Protein AF-A0A6N2XFX4-F1 (afdb_monomer)

Sequence (155 aa):
MRYKVTWTMYFTDSNIPDTIAVAIVEAASVSKARYAAYKQMIPDRGYRFEWFINETEVEKIEMESEHMIHKLKILPQYFEDKLQGMKKWEVRKNDRPFKDGDTLQLEEWSEETGYTGRLLQEYIKKIYTEVPGIKEGYIIMNTEYISASYREKRE

Secondary structure (DSSP, 8-state):
-EEEEEEEEEESSTTS--EEEEEEEE-SSHHHHHHHHHHHH--S------EEEEEEEEEEE-------EEEEEE-HHHHHHHHTT---EEEEES-S---TTPEEEEEEEETTTEEEEEEEEEEEEEEE-S-TTSPTTEEEEEEEE-TT-------

Nearest PDB structures (foldseek):
  3iuw-assembly1_A  TM=9.550E-01  e=9.760E-07  Enterococcus faecalis V583
  5y6c-assembly2_B  TM=7.507E-01  e=7.772E-02  Zymomonas mobilis subsp. mobilis ATCC 10988
  3jbp-assembly1_AU  TM=6.493E-01  e=7.588E+00  Plasmodium falciparum 3D7
  6yq5-assembly1_A  TM=4.028E-01  e=1.270E+00  Bacillus phage SPP1
  6tmr-assembly1_A  TM=3.434E-01  e=4.853E+00  Lyssavirus mokola

InterPro domains:
  IPR015947 PUA-like superfamily [SSF88697] (68-138)
  IPR039440 Domain of unknown function DUF3850 [PF12961] (69-142)

Solvent-accessible surface area (backbone atoms only — not comparable to full-atom values): 9244 Å² total; per-residue (Å²): 88,42,30,41,37,36,33,43,39,43,54,76,52,88,91,47,78,68,45,80,47,78,41,80,33,77,24,95,44,72,72,50,24,55,53,56,40,52,51,68,76,56,59,100,66,93,66,97,67,74,68,52,78,45,79,75,47,77,43,76,45,75,69,75,70,84,60,47,76,45,80,40,79,32,45,61,71,61,45,50,35,38,75,72,62,73,47,51,58,49,77,43,70,67,83,60,93,80,50,68,59,18,32,39,38,40,33,32,32,47,92,90,74,38,69,77,74,49,46,44,40,26,33,27,72,38,75,45,67,88,50,88,94,57,64,89,66,38,31,42,32,36,36,47,77,47,96,81,53,78,57,78,85,81,129

pLDDT: mean 81.66, std 16.02, range [40.0, 97.81]

Foldseek 3Di:
DKKKWKKWKDFPPPVDDIDIDIDIDDDPDQVRNVVVRVPVVDDPDDDPGDMDIDGDDIGDDPPPPPQAEAEDEDEPVVVVCVVVVVDQKDKDQLPDPDDQFHKYWYFYADPVPGTPRWTFIWGFNDKDAPDPPDDHRMIMTGIDGDPPGGDDDDD

Structure (mmCIF, N/CA/C/O backbone):
data_AF-A0A6N2XFX4-F1
#
_entry.id   AF-A0A6N2XFX4-F1
#
loop_
_atom_site.group_PDB
_atom_site.id
_atom_site.type_symbol
_atom_site.label_atom_id
_atom_site.label_alt_id
_atom_site.label_comp_id
_atom_site.label_asym_id
_atom_site.label_entity_id
_atom_site.label_seq_id
_atom_site.pdbx_PDB_ins_code
_atom_site.Cartn_x
_atom_site.Cartn_y
_atom_site.Cartn_z
_atom_site.occupancy
_atom_site.B_iso_or_equiv
_atom_site.auth_seq_id
_atom_site.auth_comp_id
_atom_site.auth_asym_id
_atom_site.auth_atom_id
_atom_site.pdbx_PDB_model_num
ATOM 1 N N . MET A 1 1 ? -0.612 -6.374 -22.676 1.00 77.19 1 MET A N 1
ATOM 2 C CA . MET A 1 1 ? 0.622 -7.059 -22.227 1.00 77.19 1 MET A CA 1
ATOM 3 C C . MET A 1 1 ? 1.798 -6.347 -22.869 1.00 77.19 1 MET A C 1
ATOM 5 O O . MET A 1 1 ? 1.634 -5.887 -23.998 1.00 77.19 1 MET A O 1
ATOM 9 N N . ARG A 1 2 ? 2.936 -6.216 -22.178 1.00 81.69 2 ARG A N 1
ATOM 10 C CA . ARG A 1 2 ? 4.154 -5.669 -22.788 1.00 81.69 2 ARG A CA 1
ATOM 11 C C . ARG A 1 2 ? 4.994 -6.788 -23.381 1.00 81.69 2 ARG A C 1
ATOM 13 O O . ARG A 1 2 ? 5.062 -7.884 -22.832 1.00 81.69 2 ARG A O 1
ATOM 20 N N . TYR A 1 3 ? 5.610 -6.499 -24.512 1.00 85.69 3 TYR A N 1
ATOM 21 C CA . TYR A 1 3 ? 6.488 -7.417 -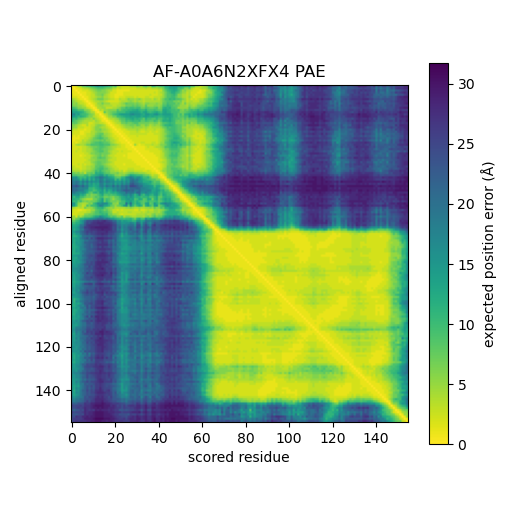25.215 1.00 85.69 3 TYR A CA 1
ATOM 22 C C . TYR A 1 3 ? 7.769 -6.685 -25.578 1.00 85.69 3 TYR A C 1
ATOM 24 O O . TYR A 1 3 ? 7.713 -5.556 -26.069 1.00 85.69 3 TYR A O 1
ATOM 32 N N . LYS A 1 4 ? 8.900 -7.339 -25.339 1.00 85.69 4 LYS A N 1
ATOM 33 C CA . LYS A 1 4 ? 10.194 -6.958 -25.885 1.00 85.69 4 LYS A CA 1
ATOM 34 C C . LYS A 1 4 ? 10.362 -7.731 -27.175 1.00 85.69 4 LYS A C 1
ATOM 36 O O . LYS A 1 4 ? 10.212 -8.950 -27.189 1.00 85.69 4 LYS A O 1
ATOM 41 N N . VAL A 1 5 ? 10.644 -7.026 -28.251 1.00 85.62 5 VAL A N 1
ATOM 42 C CA . VAL A 1 5 ? 10.912 -7.640 -29.542 1.00 85.62 5 VAL A CA 1
ATOM 43 C C . VAL A 1 5 ? 12.305 -7.220 -29.978 1.00 85.62 5 VAL A C 1
ATOM 45 O O . VAL A 1 5 ? 12.634 -6.032 -29.928 1.00 85.62 5 VAL A O 1
ATOM 48 N N . THR A 1 6 ? 13.116 -8.199 -30.359 1.00 83.44 6 THR A N 1
ATOM 49 C CA . THR A 1 6 ? 14.514 -8.023 -30.750 1.00 83.44 6 THR A CA 1
ATOM 50 C C . THR A 1 6 ? 14.688 -8.445 -32.206 1.00 83.44 6 THR A C 1
ATOM 52 O O . THR A 1 6 ? 14.316 -9.556 -32.594 1.00 83.44 6 THR A O 1
ATOM 55 N N . TRP A 1 7 ? 15.296 -7.570 -33.001 1.00 78.94 7 TRP A N 1
ATOM 56 C CA . TRP A 1 7 ? 15.666 -7.825 -34.389 1.00 78.94 7 TRP A CA 1
ATOM 57 C C . TRP A 1 7 ? 17.171 -7.776 -34.557 1.00 78.94 7 TRP A C 1
ATOM 59 O O . TRP A 1 7 ? 17.833 -6.896 -34.005 1.00 78.94 7 TRP A O 1
ATOM 69 N N . THR A 1 8 ? 17.681 -8.651 -35.412 1.00 76.69 8 THR A N 1
ATOM 70 C CA . THR A 1 8 ? 19.015 -8.514 -35.989 1.00 76.69 8 THR A CA 1
ATOM 71 C C . THR A 1 8 ? 18.866 -7.992 -37.416 1.00 76.69 8 THR A C 1
ATOM 73 O O . THR A 1 8 ? 18.159 -8.579 -38.241 1.00 76.69 8 THR A O 1
ATOM 76 N N . MET A 1 9 ? 19.494 -6.853 -37.693 1.00 72.81 9 MET A N 1
ATOM 77 C CA . MET A 1 9 ? 19.510 -6.211 -39.002 1.00 72.81 9 MET A CA 1
ATOM 78 C C . MET A 1 9 ? 20.828 -6.530 -39.696 1.00 72.81 9 MET A C 1
ATOM 80 O O . MET A 1 9 ? 21.886 -6.122 -39.213 1.00 72.81 9 MET A O 1
ATOM 84 N N . TYR A 1 10 ? 20.732 -7.226 -40.828 1.00 69.75 10 TYR A N 1
ATOM 85 C CA . TYR A 1 10 ? 21.868 -7.528 -41.692 1.00 69.75 10 TYR A CA 1
ATOM 86 C C . TYR A 1 10 ? 21.921 -6.536 -42.846 1.00 69.75 10 TYR A C 1
ATOM 88 O O . TYR A 1 10 ? 20.909 -6.285 -43.517 1.00 69.75 10 TYR A O 1
ATOM 96 N N . PHE A 1 11 ? 23.108 -5.994 -43.085 1.00 64.75 11 PHE A N 1
ATOM 97 C CA . PHE A 1 11 ? 23.370 -5.061 -44.170 1.00 64.75 11 PHE A CA 1
ATOM 98 C C . PHE A 1 11 ? 23.987 -5.811 -45.353 1.00 64.75 11 PHE A C 1
ATOM 100 O O . PHE A 1 11 ? 24.878 -6.637 -45.182 1.00 64.75 11 PHE A O 1
ATOM 107 N N . THR A 1 12 ? 23.526 -5.521 -46.569 1.00 65.19 12 THR A N 1
ATOM 108 C CA . THR A 1 12 ? 24.118 -6.080 -47.799 1.00 65.19 12 THR A CA 1
ATOM 109 C C . THR A 1 12 ? 25.457 -5.429 -48.164 1.00 65.19 12 THR A C 1
ATOM 111 O O . THR A 1 12 ? 26.240 -6.022 -48.901 1.00 65.19 12 THR A O 1
ATOM 114 N N . ASP A 1 13 ? 25.746 -4.239 -47.627 1.00 69.88 13 ASP A N 1
ATOM 115 C CA . ASP A 1 13 ? 27.057 -3.593 -47.709 1.00 69.88 13 ASP A CA 1
ATOM 116 C C . ASP A 1 13 ? 27.949 -4.075 -46.561 1.00 69.88 13 ASP A C 1
ATOM 118 O O . ASP A 1 13 ? 27.713 -3.753 -45.396 1.00 69.88 13 ASP A O 1
ATOM 122 N N . SER A 1 14 ? 29.003 -4.815 -46.906 1.00 62.12 14 SER A N 1
ATOM 123 C CA . SER A 1 14 ? 29.970 -5.401 -45.973 1.00 62.12 14 SER A CA 1
ATOM 124 C C . SER A 1 14 ? 30.703 -4.374 -45.101 1.00 62.12 14 SER A C 1
ATOM 126 O O . SER A 1 14 ? 31.361 -4.760 -44.136 1.00 62.12 14 SER A O 1
ATOM 128 N N . ASN A 1 15 ? 30.642 -3.083 -45.444 1.00 70.75 15 ASN A N 1
ATOM 129 C CA . ASN A 1 15 ? 31.244 -2.008 -44.653 1.00 70.75 15 ASN A CA 1
ATOM 130 C C . ASN A 1 15 ? 30.353 -1.532 -43.502 1.00 70.75 15 ASN A C 1
ATOM 132 O O . ASN A 1 15 ? 30.810 -0.727 -42.687 1.00 70.75 15 ASN A O 1
ATOM 136 N N . ILE A 1 16 ? 29.099 -1.988 -43.429 1.00 64.12 16 ILE A N 1
ATOM 137 C CA . ILE A 1 16 ? 28.181 -1.599 -42.365 1.00 64.12 16 ILE A CA 1
ATOM 138 C C . ILE A 1 16 ? 27.981 -2.787 -41.417 1.00 64.12 16 ILE A C 1
ATOM 140 O O . ILE A 1 16 ? 27.557 -3.853 -41.858 1.00 64.12 16 ILE A O 1
ATOM 144 N N . PRO A 1 17 ? 28.308 -2.641 -40.120 1.00 69.25 17 PRO A N 1
ATOM 145 C CA . PRO A 1 17 ? 28.198 -3.744 -39.181 1.00 69.25 17 PRO A CA 1
ATOM 146 C C . PRO A 1 17 ? 26.734 -4.093 -38.903 1.00 69.25 17 PRO A C 1
ATOM 148 O O . PRO A 1 17 ? 25.887 -3.208 -38.744 1.00 69.25 17 PRO A O 1
ATOM 151 N N . ASP A 1 18 ? 26.467 -5.390 -38.756 1.00 73.94 18 ASP A N 1
ATOM 152 C CA . ASP A 1 18 ? 25.185 -5.895 -38.272 1.00 73.94 18 ASP A CA 1
ATOM 153 C C . ASP A 1 18 ? 24.780 -5.181 -36.980 1.00 73.94 18 ASP A C 1
ATOM 155 O O . ASP A 1 18 ? 25.596 -4.928 -36.089 1.00 73.94 18 ASP A O 1
ATOM 159 N N . THR A 1 19 ? 23.499 -4.841 -36.873 1.00 74.25 19 THR A N 1
ATOM 160 C CA . THR A 1 19 ? 22.980 -4.068 -35.742 1.00 74.25 19 THR A CA 1
ATOM 161 C C . THR A 1 19 ? 21.794 -4.782 -35.115 1.00 74.25 19 THR A C 1
ATOM 163 O O . THR A 1 19 ? 20.956 -5.355 -35.808 1.00 74.25 19 THR A O 1
ATOM 166 N N . ILE A 1 20 ? 21.709 -4.741 -33.785 1.00 76.56 20 ILE A N 1
ATOM 167 C CA . ILE A 1 20 ? 20.560 -5.254 -33.038 1.00 76.56 20 ILE A CA 1
ATOM 168 C C . ILE A 1 20 ? 19.648 -4.085 -32.685 1.00 76.56 20 ILE A C 1
ATOM 170 O O . ILE A 1 20 ? 20.094 -3.088 -32.116 1.00 76.56 20 ILE A O 1
ATOM 174 N N . ALA A 1 21 ? 18.364 -4.228 -32.990 1.00 77.25 21 ALA A N 1
ATOM 175 C CA . ALA A 1 21 ? 17.339 -3.260 -32.641 1.00 77.25 21 ALA A CA 1
ATOM 176 C C . ALA A 1 21 ? 16.344 -3.897 -31.663 1.00 77.25 21 ALA A C 1
ATOM 178 O O . ALA A 1 21 ? 15.941 -5.047 -31.833 1.00 77.25 21 ALA A O 1
ATOM 179 N N . VAL A 1 22 ? 15.941 -3.151 -30.633 1.00 80.69 22 VAL A N 1
ATOM 180 C CA . VAL A 1 22 ? 14.985 -3.616 -29.617 1.00 80.69 22 VAL A CA 1
ATOM 181 C C . VAL A 1 22 ? 13.819 -2.638 -29.535 1.00 80.69 22 VAL A C 1
ATOM 183 O O . VAL A 1 22 ? 14.031 -1.430 -29.446 1.00 80.69 22 VAL A O 1
ATOM 186 N N . ALA A 1 23 ? 12.592 -3.157 -29.524 1.00 81.69 23 ALA A N 1
ATOM 187 C CA . ALA A 1 23 ? 11.381 -2.385 -29.255 1.00 81.69 23 ALA A CA 1
ATOM 188 C C . ALA A 1 23 ? 10.615 -2.975 -28.072 1.00 81.69 23 ALA A C 1
ATOM 190 O O . ALA A 1 23 ? 10.496 -4.194 -27.939 1.00 81.69 23 ALA A O 1
ATOM 191 N N . ILE A 1 24 ? 10.040 -2.102 -27.247 1.00 83.75 24 ILE A N 1
ATOM 192 C CA . ILE A 1 24 ? 9.104 -2.487 -26.190 1.00 83.75 24 ILE A CA 1
ATOM 193 C C . ILE A 1 24 ? 7.730 -1.956 -26.575 1.00 83.75 24 ILE A C 1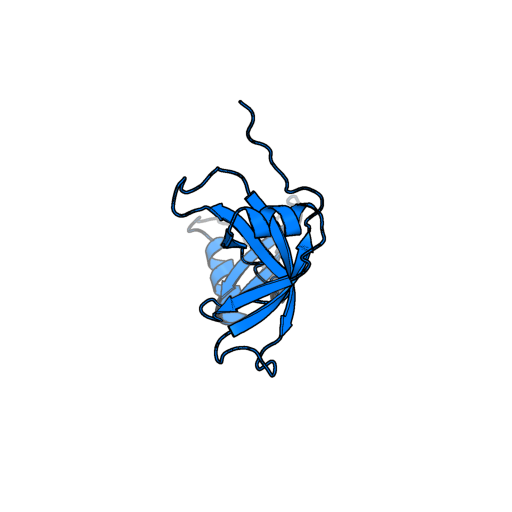
ATOM 195 O O . ILE A 1 24 ? 7.550 -0.750 -26.736 1.00 83.75 24 ILE A O 1
ATOM 199 N N . VAL A 1 25 ? 6.758 -2.853 -26.724 1.00 83.69 25 VAL A N 1
ATOM 200 C CA . VAL A 1 25 ? 5.412 -2.500 -27.188 1.00 83.69 25 VAL A CA 1
ATOM 201 C C . VAL A 1 25 ? 4.320 -3.111 -26.333 1.00 83.69 25 VAL A C 1
ATOM 203 O O . VAL A 1 25 ? 4.458 -4.205 -25.785 1.00 83.69 25 VAL A O 1
ATOM 206 N N . GLU A 1 26 ? 3.195 -2.410 -26.263 1.00 85.12 26 GLU A N 1
ATOM 207 C CA . GLU A 1 26 ? 1.970 -2.916 -25.659 1.00 85.12 26 GLU A CA 1
ATOM 208 C C . GLU A 1 26 ? 1.068 -3.542 -26.720 1.00 85.12 26 GLU A C 1
ATOM 210 O O . GLU A 1 26 ? 0.714 -2.917 -27.718 1.00 85.12 26 GLU A O 1
ATOM 215 N N . ALA A 1 27 ? 0.677 -4.797 -26.502 1.00 84.12 27 ALA A N 1
ATOM 216 C CA . ALA A 1 27 ? -0.217 -5.516 -27.397 1.00 84.12 27 ALA A CA 1
ATOM 217 C C . ALA A 1 27 ? -1.072 -6.551 -26.654 1.00 84.12 27 ALA A C 1
ATOM 219 O O . ALA A 1 27 ? -0.785 -6.956 -25.523 1.00 84.12 27 ALA A O 1
ATOM 220 N N . ALA A 1 28 ? -2.149 -6.989 -27.309 1.00 82.56 28 ALA A N 1
ATOM 221 C CA . ALA A 1 28 ? -3.020 -8.051 -26.803 1.00 82.56 28 ALA A CA 1
ATOM 222 C C . ALA A 1 28 ? -2.486 -9.467 -27.101 1.00 82.56 28 ALA A C 1
ATOM 224 O O . ALA A 1 28 ? -2.945 -10.429 -26.498 1.00 82.56 28 ALA A O 1
ATOM 225 N N . SER A 1 29 ? -1.545 -9.603 -28.038 1.00 84.75 29 SER A N 1
ATOM 226 C CA . SER A 1 29 ? -0.927 -10.875 -28.416 1.00 84.75 29 SER A CA 1
ATOM 227 C C . SER A 1 29 ? 0.475 -10.655 -28.987 1.00 84.75 29 SER A C 1
ATOM 229 O O . SER A 1 29 ? 0.796 -9.551 -29.431 1.00 84.75 29 SER A O 1
ATOM 231 N N . VAL A 1 30 ? 1.273 -11.725 -29.046 1.00 82.19 30 VAL A N 1
ATOM 232 C CA . VAL A 1 30 ? 2.616 -11.740 -29.657 1.00 82.19 30 VAL A CA 1
ATOM 233 C C . VAL A 1 30 ? 2.577 -11.244 -31.108 1.00 82.19 30 VAL A C 1
ATOM 235 O O . VAL A 1 30 ? 3.354 -10.373 -31.486 1.00 82.19 30 VAL A O 1
ATOM 238 N N . SER A 1 31 ? 1.622 -11.716 -31.919 1.00 84.56 31 SER A N 1
ATOM 239 C CA . SER A 1 31 ? 1.487 -11.289 -33.321 1.00 84.56 31 SER A CA 1
ATOM 240 C C . SER A 1 31 ? 1.186 -9.792 -33.455 1.00 84.56 31 SER A C 1
ATOM 242 O O . SER A 1 31 ? 1.697 -9.131 -34.357 1.00 84.56 31 SER A O 1
ATOM 244 N N . LYS A 1 32 ? 0.380 -9.235 -32.541 1.00 86.69 32 LYS A N 1
ATOM 245 C CA . LYS A 1 32 ? 0.095 -7.794 -32.508 1.00 86.69 32 LYS A CA 1
ATOM 246 C C . LYS A 1 32 ? 1.300 -6.985 -32.027 1.00 86.69 32 LYS A C 1
ATOM 248 O O . LYS A 1 32 ? 1.512 -5.895 -32.543 1.00 86.69 32 LYS A O 1
ATOM 253 N N . ALA A 1 33 ? 2.092 -7.516 -31.094 1.00 85.50 33 ALA A N 1
ATOM 254 C CA . ALA A 1 33 ? 3.338 -6.895 -30.651 1.00 85.50 33 ALA A CA 1
ATOM 255 C C . ALA A 1 33 ? 4.346 -6.793 -31.798 1.00 85.50 33 ALA A C 1
ATOM 257 O O . ALA A 1 33 ? 4.827 -5.704 -32.093 1.00 85.50 33 ALA A O 1
ATOM 258 N N . ARG A 1 34 ? 4.574 -7.905 -32.505 1.00 82.44 34 ARG A N 1
ATOM 259 C CA . ARG A 1 34 ? 5.421 -7.969 -33.703 1.00 82.44 34 ARG A CA 1
ATOM 260 C C . ARG A 1 34 ? 5.051 -6.882 -34.713 1.00 82.44 34 ARG A C 1
ATOM 262 O O . ARG A 1 34 ? 5.893 -6.084 -35.109 1.00 82.44 34 ARG A O 1
ATOM 269 N N . TYR A 1 35 ? 3.767 -6.794 -35.055 1.00 81.94 35 TYR A N 1
ATOM 270 C CA . TYR A 1 35 ? 3.272 -5.798 -36.005 1.00 81.94 35 TYR A CA 1
ATOM 271 C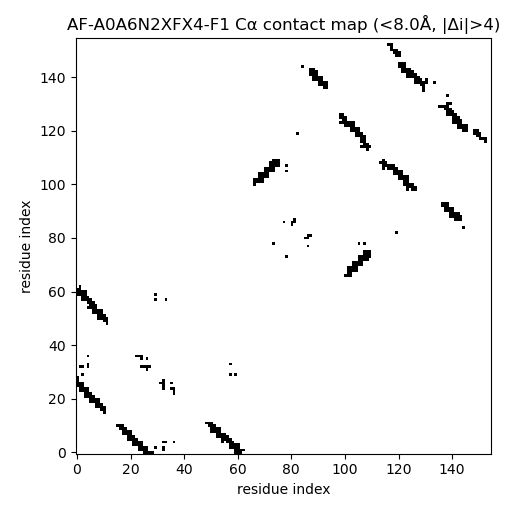 C . TYR A 1 35 ? 3.401 -4.351 -35.505 1.00 81.94 35 TYR A C 1
ATOM 273 O O . TYR A 1 35 ? 3.800 -3.467 -36.262 1.00 81.94 35 TYR A O 1
ATOM 281 N N . ALA A 1 36 ? 3.065 -4.091 -34.238 1.00 83.94 36 ALA A N 1
ATOM 282 C CA . ALA A 1 36 ? 3.151 -2.755 -33.652 1.00 83.94 36 ALA A CA 1
ATOM 283 C C . ALA A 1 36 ? 4.596 -2.247 -33.613 1.00 83.94 36 ALA A C 1
ATOM 285 O O . ALA A 1 36 ? 4.864 -1.098 -33.952 1.00 83.94 36 ALA A O 1
ATOM 286 N N . ALA A 1 37 ? 5.523 -3.118 -33.239 1.00 83.25 37 ALA A N 1
ATOM 287 C CA . ALA A 1 37 ? 6.922 -2.772 -33.121 1.00 83.25 37 ALA A CA 1
ATOM 288 C C . ALA A 1 37 ? 7.613 -2.612 -34.486 1.00 83.25 37 ALA A C 1
ATOM 290 O O . ALA A 1 37 ? 8.353 -1.649 -34.683 1.00 83.25 37 ALA A O 1
ATOM 291 N N . TYR A 1 38 ? 7.267 -3.456 -35.466 1.00 79.88 38 TYR A N 1
ATOM 292 C CA . TYR A 1 38 ? 7.656 -3.267 -36.867 1.00 79.88 38 TYR A CA 1
ATOM 293 C C . TYR A 1 38 ? 7.252 -1.876 -37.388 1.00 79.88 38 TYR A C 1
ATOM 295 O O . TYR A 1 38 ? 8.068 -1.165 -37.973 1.00 79.88 38 TYR A O 1
ATOM 303 N N . LYS A 1 39 ? 6.016 -1.435 -37.107 1.00 78.69 39 LYS A N 1
ATOM 304 C CA . LYS A 1 39 ? 5.532 -0.099 -37.498 1.00 78.69 39 LYS A CA 1
ATOM 305 C C . LYS A 1 39 ? 6.265 1.062 -36.829 1.00 78.69 39 LYS A C 1
ATOM 307 O O . LYS A 1 39 ? 6.368 2.122 -37.433 1.00 78.69 39 LYS A O 1
ATOM 312 N N . GLN A 1 40 ? 6.730 0.900 -35.592 1.00 76.31 40 GLN A N 1
ATOM 313 C CA . GLN A 1 40 ? 7.481 1.953 -34.899 1.00 76.31 40 GLN A CA 1
ATOM 314 C C . GLN A 1 40 ? 8.877 2.150 -35.500 1.00 76.31 40 GLN A C 1
ATOM 316 O O . GLN A 1 40 ? 9.362 3.277 -35.562 1.00 76.31 40 GLN A O 1
ATOM 321 N N . MET A 1 41 ? 9.515 1.063 -35.940 1.00 67.38 41 MET A N 1
ATOM 322 C CA . MET A 1 41 ? 10.873 1.098 -36.489 1.00 67.38 41 MET A CA 1
ATOM 323 C C . MET A 1 41 ? 10.944 1.484 -37.961 1.00 67.38 41 MET A C 1
ATOM 325 O O . MET A 1 41 ? 11.971 2.009 -38.385 1.00 67.38 41 MET A O 1
ATOM 329 N N . ILE A 1 42 ? 9.876 1.260 -38.729 1.00 66.56 42 ILE A N 1
ATOM 330 C CA . ILE A 1 42 ? 9.774 1.711 -40.119 1.00 66.56 42 ILE A CA 1
ATOM 331 C C . ILE A 1 42 ? 8.799 2.896 -40.183 1.00 66.56 42 ILE A C 1
ATOM 333 O O . ILE A 1 42 ? 7.661 2.733 -40.624 1.00 66.56 42 ILE A O 1
ATOM 337 N N . PRO A 1 43 ? 9.200 4.102 -39.731 1.00 52.94 43 PRO A N 1
ATOM 338 C CA . PRO A 1 43 ? 8.505 5.308 -40.153 1.00 52.94 43 PRO A CA 1
ATOM 339 C C . PRO A 1 43 ? 8.709 5.448 -41.664 1.00 52.94 43 PRO A C 1
ATOM 341 O O . PRO A 1 43 ? 9.739 4.998 -42.159 1.00 52.94 43 PRO A O 1
ATOM 344 N N . ASP A 1 44 ? 7.763 6.062 -42.378 1.00 53.94 44 ASP A N 1
ATOM 345 C CA . ASP A 1 44 ? 7.746 6.320 -43.832 1.00 53.94 44 ASP A CA 1
ATOM 346 C C . ASP A 1 44 ? 9.015 7.018 -44.385 1.00 53.94 44 ASP A C 1
ATOM 348 O O . ASP A 1 44 ? 8.992 8.142 -44.887 1.00 53.94 44 ASP A O 1
ATOM 352 N N . ARG A 1 45 ? 10.174 6.374 -44.290 1.00 47.50 45 ARG A N 1
ATOM 353 C CA . ARG A 1 45 ? 11.469 6.843 -44.756 1.00 47.50 45 ARG A CA 1
ATOM 354 C C . ARG A 1 45 ? 11.867 5.937 -45.904 1.00 47.50 45 ARG A C 1
ATOM 356 O O . ARG A 1 45 ? 12.341 4.823 -45.705 1.00 47.50 45 ARG A O 1
ATOM 363 N N . GLY A 1 46 ? 11.640 6.441 -47.114 1.00 50.72 46 GLY A N 1
ATOM 364 C CA . GLY A 1 46 ? 12.042 5.811 -48.365 1.00 50.72 46 GLY A CA 1
ATOM 365 C C . GLY A 1 46 ? 13.557 5.640 -48.462 1.00 50.72 46 GLY A C 1
ATOM 366 O O . GLY A 1 46 ? 14.242 6.469 -49.056 1.00 50.72 46 GLY A O 1
ATOM 367 N N . TYR A 1 47 ? 14.077 4.551 -47.903 1.00 49.25 47 TYR A N 1
ATOM 368 C CA . TYR A 1 47 ? 15.475 4.166 -48.030 1.00 49.25 47 TYR A CA 1
ATOM 369 C C . TYR A 1 47 ? 15.628 3.022 -49.033 1.00 49.25 47 TYR A C 1
ATOM 371 O O . TYR A 1 47 ? 15.149 1.911 -48.828 1.00 49.25 47 TYR A O 1
ATOM 379 N N . ARG A 1 48 ? 16.324 3.329 -50.134 1.00 50.81 48 ARG A N 1
ATOM 380 C CA . ARG A 1 48 ? 16.854 2.386 -51.128 1.00 50.81 48 ARG A CA 1
ATOM 381 C C . ARG A 1 48 ? 18.039 1.612 -50.544 1.00 50.81 48 ARG A C 1
ATOM 383 O O . ARG A 1 48 ? 19.183 1.931 -50.844 1.00 50.81 48 ARG A O 1
ATOM 390 N N . PHE A 1 49 ? 17.775 0.615 -49.721 1.00 48.75 49 PHE A N 1
ATOM 391 C CA . PHE A 1 49 ? 18.788 -0.346 -49.299 1.00 48.75 49 PHE A CA 1
ATOM 392 C C . PHE A 1 49 ? 18.098 -1.707 -49.150 1.00 48.75 49 PHE A C 1
ATOM 394 O O . PHE A 1 49 ? 16.977 -1.783 -48.645 1.00 48.75 49 PHE A O 1
ATOM 401 N N . GLU A 1 50 ? 18.725 -2.762 -49.663 1.00 55.09 50 GLU A N 1
ATOM 402 C CA . GLU A 1 50 ? 18.247 -4.139 -49.535 1.00 55.09 50 GLU A CA 1
ATOM 403 C C . GLU A 1 50 ? 18.689 -4.659 -48.167 1.00 55.09 50 GLU A C 1
ATOM 405 O O . GLU A 1 50 ? 19.869 -4.930 -47.949 1.00 55.09 50 GLU A O 1
ATOM 410 N N . TRP A 1 51 ? 17.753 -4.732 -47.225 1.00 57.50 51 TRP A N 1
ATOM 411 C CA . TRP A 1 51 ? 17.995 -5.218 -45.870 1.00 57.50 51 TRP A CA 1
ATOM 412 C C . TRP A 1 51 ? 17.326 -6.559 -45.656 1.00 57.50 51 TRP A C 1
ATOM 414 O O . TRP A 1 51 ? 16.184 -6.762 -46.076 1.00 57.50 51 TRP A O 1
ATOM 424 N N . PHE A 1 52 ? 17.987 -7.419 -44.891 1.00 55.88 52 PHE A N 1
ATOM 425 C CA . PHE A 1 52 ? 17.362 -8.611 -44.339 1.00 55.88 52 PHE A CA 1
ATOM 426 C C . PHE A 1 52 ? 17.138 -8.380 -42.846 1.00 55.88 52 PHE A C 1
ATOM 428 O O . PHE A 1 52 ? 18.080 -8.265 -42.063 1.00 55.88 52 PHE A O 1
ATOM 435 N N . ILE A 1 53 ? 15.868 -8.261 -42.462 1.00 61.31 53 ILE A N 1
ATOM 436 C CA . ILE A 1 53 ? 15.452 -8.166 -41.064 1.00 61.31 53 ILE A CA 1
ATOM 437 C C . ILE A 1 53 ? 15.111 -9.579 -40.605 1.00 61.31 53 ILE A C 1
ATOM 439 O O . ILE A 1 53 ? 14.108 -10.140 -41.049 1.00 61.31 53 ILE A O 1
ATOM 443 N N . ASN A 1 54 ? 15.911 -10.135 -39.697 1.00 64.12 54 ASN A N 1
ATOM 444 C CA . ASN A 1 54 ? 15.541 -11.359 -39.001 1.00 64.12 54 ASN A CA 1
ATOM 445 C C . ASN A 1 54 ? 15.036 -10.999 -37.608 1.00 64.12 54 ASN A C 1
ATOM 447 O O . ASN A 1 54 ? 15.743 -10.422 -36.783 1.00 64.12 54 ASN A O 1
ATOM 451 N N . GLU A 1 55 ? 13.769 -11.321 -37.372 1.00 60.94 55 GLU A N 1
ATOM 452 C CA . GLU A 1 55 ? 13.207 -11.333 -36.029 1.00 60.94 55 GLU A CA 1
ATOM 453 C C . GLU A 1 55 ? 13.758 -12.515 -35.268 1.00 60.94 55 GLU A C 1
ATOM 455 O O . GLU A 1 55 ? 13.502 -13.661 -35.644 1.00 60.94 55 GLU A O 1
ATOM 460 N N . THR A 1 56 ? 14.490 -12.225 -34.203 1.00 63.00 56 THR A N 1
ATOM 461 C CA . THR A 1 56 ? 15.201 -13.262 -33.469 1.00 63.00 56 THR A CA 1
ATOM 462 C C . THR A 1 56 ? 14.386 -13.684 -32.254 1.00 63.00 56 THR A C 1
ATOM 464 O O . THR A 1 56 ? 14.230 -14.879 -32.017 1.00 63.00 56 THR A O 1
ATOM 467 N N . GLU A 1 57 ? 13.798 -12.734 -31.512 1.00 79.56 57 GLU A N 1
ATOM 468 C CA . GLU A 1 57 ? 13.148 -13.034 -30.228 1.00 79.56 57 GLU A CA 1
ATOM 469 C C . GLU A 1 57 ? 11.967 -12.097 -29.925 1.00 79.56 57 GLU A C 1
ATOM 471 O O . GLU A 1 57 ? 12.065 -10.875 -30.057 1.00 79.56 57 GLU A O 1
ATOM 476 N N . VAL A 1 58 ? 10.844 -12.675 -29.480 1.00 81.44 58 VAL A N 1
ATOM 477 C CA . VAL A 1 58 ? 9.723 -11.938 -28.877 1.00 81.44 58 VAL A CA 1
ATOM 478 C C . VAL A 1 58 ? 9.501 -12.472 -27.470 1.00 81.44 58 VAL A C 1
ATOM 480 O O . VAL A 1 58 ? 8.979 -13.571 -27.283 1.00 81.44 58 VAL A O 1
ATOM 483 N N . GLU A 1 59 ? 9.849 -11.668 -26.478 1.00 83.94 59 GLU A N 1
ATOM 484 C CA . GLU A 1 59 ? 9.690 -12.002 -25.069 1.00 83.94 59 GLU A CA 1
ATOM 485 C C . GLU A 1 59 ? 8.473 -11.257 -24.522 1.00 83.94 59 GLU A C 1
ATOM 487 O O . GLU A 1 59 ? 8.368 -10.030 -24.615 1.00 83.94 59 GLU A O 1
ATOM 492 N N . LYS A 1 60 ? 7.522 -11.987 -23.932 1.00 80.38 60 LYS A N 1
ATOM 493 C CA . LYS A 1 60 ? 6.491 -11.356 -23.106 1.00 80.38 60 LYS A CA 1
ATOM 494 C C . LYS A 1 60 ? 7.198 -10.806 -21.872 1.00 80.38 60 LYS A C 1
ATOM 496 O O . LYS A 1 60 ? 7.689 -11.576 -21.055 1.00 80.38 60 LYS A O 1
ATOM 501 N N . ILE A 1 61 ? 7.223 -9.485 -21.739 1.00 77.50 61 ILE A N 1
ATOM 502 C CA . ILE A 1 61 ? 7.686 -8.863 -20.508 1.00 77.50 61 ILE A CA 1
ATOM 503 C C . ILE A 1 61 ? 6.519 -8.952 -19.538 1.00 77.50 61 ILE A C 1
ATOM 505 O O . ILE A 1 61 ? 5.521 -8.230 -19.657 1.00 77.50 61 ILE A O 1
ATOM 509 N N . GLU A 1 62 ? 6.626 -9.868 -18.587 1.00 59.66 62 GLU A N 1
ATOM 510 C CA . GLU A 1 62 ? 5.876 -9.732 -17.351 1.00 59.66 62 GLU A CA 1
ATOM 511 C C . GLU A 1 62 ? 6.506 -8.544 -16.642 1.00 59.66 62 GLU A C 1
ATOM 513 O O . GLU A 1 62 ? 7.631 -8.618 -16.162 1.00 59.66 62 GLU A O 1
ATOM 518 N N . MET A 1 63 ? 5.836 -7.393 -16.690 1.00 51.56 63 MET A N 1
ATOM 519 C CA . MET A 1 63 ? 6.191 -6.344 -15.753 1.00 51.56 63 MET A CA 1
ATOM 520 C C . MET A 1 63 ? 6.071 -6.980 -14.373 1.00 51.56 63 MET A C 1
ATOM 522 O O . MET A 1 63 ? 4.989 -7.473 -14.035 1.00 51.56 63 MET A O 1
ATOM 526 N N . GLU A 1 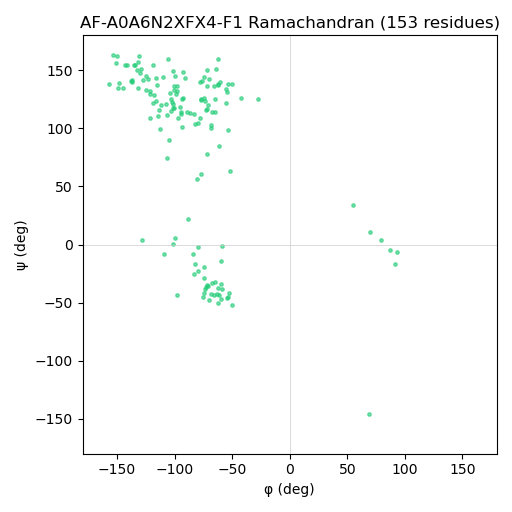64 ? 7.160 -6.976 -13.599 1.00 51.12 64 GLU A N 1
ATOM 527 C CA . GLU A 1 64 ? 7.028 -6.997 -12.147 1.00 51.12 64 GLU A CA 1
ATOM 528 C C . GLU A 1 64 ? 5.901 -6.024 -11.819 1.00 51.12 64 GLU A C 1
ATOM 530 O O . GLU A 1 64 ? 5.861 -4.921 -12.378 1.00 51.12 64 GLU A O 1
ATOM 535 N N . SER A 1 65 ? 4.917 -6.525 -11.070 1.00 47.56 65 SER A N 1
ATOM 536 C CA . SER A 1 65 ? 3.688 -5.830 -10.698 1.00 47.56 65 SER A CA 1
ATOM 537 C C . SER A 1 65 ? 3.911 -4.327 -10.653 1.00 47.56 65 SER A C 1
ATOM 539 O O . SER A 1 65 ? 4.823 -3.888 -9.958 1.00 47.56 65 SER A O 1
ATOM 541 N N . GLU A 1 66 ? 3.110 -3.538 -11.378 1.00 59.06 66 GLU A N 1
ATOM 542 C CA . GLU A 1 66 ? 3.057 -2.099 -11.116 1.00 59.06 66 GLU A CA 1
ATOM 543 C C . GLU A 1 66 ? 2.746 -1.937 -9.627 1.00 59.06 66 GLU A C 1
ATOM 545 O O . GLU A 1 66 ? 1.605 -2.120 -9.207 1.00 59.06 66 GLU A O 1
ATOM 550 N N . HIS A 1 67 ? 3.786 -1.707 -8.825 1.00 74.00 67 HIS A N 1
ATOM 551 C CA . HIS A 1 67 ? 3.680 -1.4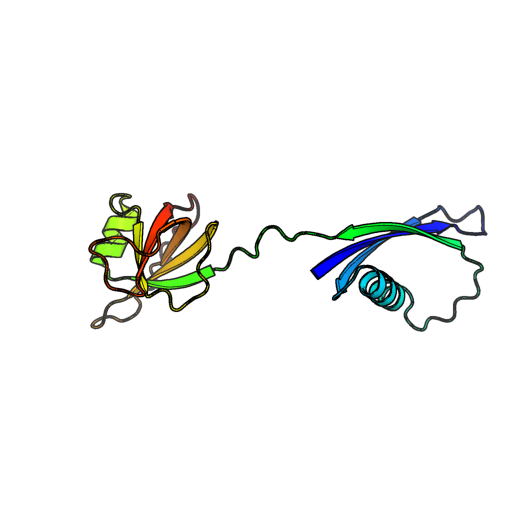74 -7.400 1.00 74.00 67 HIS A CA 1
ATOM 552 C C . HIS A 1 67 ? 2.986 -0.127 -7.266 1.00 74.00 67 HIS A C 1
ATOM 554 O O . HIS A 1 67 ? 3.582 0.930 -7.496 1.00 74.00 67 HIS A O 1
ATOM 560 N N . MET A 1 68 ? 1.686 -0.167 -6.991 1.00 87.06 68 MET A N 1
ATOM 561 C CA . MET A 1 68 ? 0.862 1.031 -6.973 1.00 87.06 68 MET A CA 1
ATOM 562 C C . MET A 1 68 ? 1.106 1.788 -5.672 1.00 87.06 68 MET A C 1
ATOM 564 O O . MET A 1 68 ? 1.212 1.195 -4.600 1.00 87.06 68 MET A O 1
ATOM 568 N N . ILE A 1 69 ? 1.170 3.118 -5.756 1.00 93.00 69 ILE A N 1
ATOM 569 C CA . ILE A 1 69 ? 1.238 3.981 -4.574 1.00 93.00 69 ILE A CA 1
ATOM 570 C C . ILE A 1 69 ? -0.177 4.435 -4.214 1.00 93.00 69 ILE A C 1
ATOM 572 O O . ILE A 1 69 ? -0.807 5.213 -4.935 1.00 93.00 69 ILE A O 1
ATOM 576 N N . HIS A 1 70 ? -0.664 4.000 -3.057 1.00 94.81 70 HIS A N 1
ATOM 577 C CA . HIS A 1 70 ? -1.953 4.389 -2.498 1.00 94.81 70 HIS A CA 1
ATOM 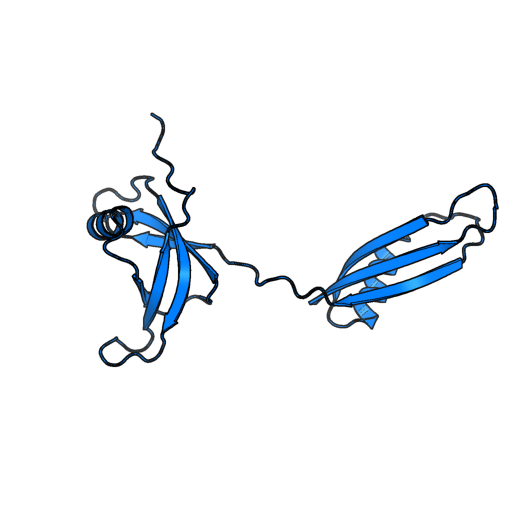578 C C . HIS A 1 70 ? -1.765 5.515 -1.482 1.00 94.81 70 HIS A C 1
ATOM 580 O O . HIS A 1 70 ? -1.276 5.289 -0.376 1.00 94.81 70 HIS A O 1
ATOM 586 N N . LYS A 1 71 ? -2.196 6.733 -1.826 1.00 96.12 71 LYS A N 1
ATOM 587 C CA . LYS A 1 71 ? -2.215 7.862 -0.882 1.00 96.12 71 LYS A CA 1
ATOM 588 C C . LYS A 1 71 ? -3.398 7.745 0.073 1.00 96.12 71 LYS A C 1
ATOM 590 O O . LYS A 1 71 ? -4.550 7.634 -0.369 1.00 96.12 71 LYS A O 1
ATOM 595 N N . LEU A 1 72 ? -3.125 7.752 1.372 1.00 96.94 72 LEU A N 1
ATOM 596 C CA . LEU A 1 72 ? -4.109 7.544 2.429 1.00 96.94 72 LEU A CA 1
ATOM 597 C C . LEU A 1 72 ? -3.884 8.535 3.568 1.00 96.94 72 LEU A C 1
ATOM 599 O O . LEU A 1 72 ? -2.756 8.782 3.969 1.00 96.94 72 LEU A O 1
ATOM 603 N N . LYS A 1 73 ? -4.975 9.044 4.141 1.00 97.62 73 LYS A N 1
ATOM 604 C CA . LYS A 1 73 ? -4.927 9.822 5.383 1.00 97.62 73 LYS A CA 1
ATOM 605 C C . LYS A 1 73 ? -4.679 8.912 6.580 1.00 97.62 73 LYS A C 1
ATOM 607 O O . LYS A 1 73 ? -5.252 7.815 6.631 1.00 97.62 73 LYS A O 1
ATOM 612 N N . ILE A 1 74 ? -3.926 9.393 7.559 1.00 97.38 74 ILE A N 1
ATOM 613 C CA . ILE A 1 74 ? -3.738 8.754 8.864 1.00 97.38 74 ILE A CA 1
ATOM 614 C C . ILE A 1 74 ? -3.795 9.809 9.975 1.00 97.38 74 ILE A C 1
ATOM 616 O O . ILE A 1 74 ? -3.312 10.924 9.801 1.00 97.38 74 ILE A O 1
ATOM 620 N N . LEU A 1 75 ? -4.417 9.463 11.103 1.00 97.38 75 LEU A N 1
ATOM 621 C CA . LEU A 1 75 ? -4.501 10.359 12.258 1.00 97.38 75 LEU A CA 1
ATOM 622 C C . LEU A 1 75 ? -3.132 10.495 12.946 1.00 97.38 75 LEU A C 1
ATOM 624 O O . LEU A 1 75 ? -2.390 9.509 12.963 1.00 97.38 75 LEU A O 1
ATOM 628 N N . PRO A 1 76 ? -2.827 11.643 13.584 1.00 96.06 76 PRO A N 1
ATOM 629 C CA . PRO A 1 76 ? -1.524 11.893 14.211 1.00 96.06 76 PRO A CA 1
ATOM 630 C C . PRO A 1 76 ? -1.071 10.801 15.189 1.00 96.06 76 PRO A C 1
ATOM 632 O O . PRO A 1 76 ? 0.069 10.356 15.128 1.00 96.06 76 PRO A O 1
ATOM 635 N N . GLN A 1 77 ? -1.980 10.286 16.027 1.00 96.19 77 GLN A N 1
ATOM 636 C CA . GLN A 1 77 ? -1.651 9.216 16.977 1.00 96.19 77 GLN A CA 1
ATOM 637 C C . GLN A 1 77 ? -1.136 7.951 16.272 1.00 96.19 77 GLN A C 1
ATOM 639 O O . GLN A 1 77 ? -0.105 7.404 16.644 1.00 96.19 77 GLN A O 1
ATOM 644 N N . TYR A 1 78 ? -1.825 7.501 15.219 1.00 96.69 78 TYR A N 1
ATOM 645 C CA . TYR A 1 78 ? -1.415 6.305 14.483 1.00 96.69 78 TYR A CA 1
ATOM 646 C C . TYR A 1 78 ? -0.199 6.557 13.594 1.00 96.69 78 TYR A C 1
ATOM 648 O O . TYR A 1 78 ? 0.561 5.625 13.341 1.00 96.69 78 TYR A O 1
ATOM 656 N N . PHE A 1 79 ? -0.018 7.791 13.113 1.00 95.19 79 PHE A N 1
ATOM 657 C CA . PHE A 1 79 ? 1.192 8.190 12.398 1.00 95.19 79 PHE A CA 1
ATOM 658 C C . PHE A 1 79 ? 2.420 8.043 13.302 1.00 95.19 79 PHE A C 1
ATOM 660 O O . PHE A 1 79 ? 3.431 7.488 12.879 1.00 95.19 79 PHE A O 1
ATOM 667 N N . GLU A 1 80 ? 2.316 8.468 14.559 1.00 94.88 80 GLU A N 1
ATOM 668 C CA . GLU A 1 80 ? 3.398 8.335 15.531 1.00 94.88 80 GLU A CA 1
ATOM 669 C C . GLU A 1 80 ? 3.657 6.864 15.905 1.00 94.88 80 GLU A C 1
ATOM 671 O O . GLU A 1 80 ? 4.803 6.416 15.887 1.00 94.88 80 GLU A O 1
ATOM 676 N N . ASP A 1 81 ? 2.606 6.060 16.116 1.00 95.38 81 ASP A N 1
ATOM 677 C CA . ASP A 1 81 ? 2.754 4.617 16.374 1.00 95.38 81 ASP A CA 1
ATOM 678 C C . ASP A 1 81 ? 3.463 3.882 15.217 1.00 95.38 81 ASP A C 1
ATOM 680 O O . ASP A 1 81 ? 4.194 2.905 15.427 1.00 95.38 81 ASP A O 1
ATOM 684 N N . LYS A 1 82 ? 3.223 4.332 13.979 1.00 93.75 82 LYS A N 1
ATOM 685 C CA . LYS A 1 82 ? 3.883 3.844 12.760 1.00 93.75 82 LYS A CA 1
ATOM 686 C C . LYS A 1 82 ? 5.347 4.264 12.718 1.00 93.75 82 LYS A C 1
ATOM 688 O O . LYS A 1 82 ? 6.210 3.418 12.494 1.00 93.75 82 LYS A O 1
ATOM 693 N N . LEU A 1 83 ? 5.624 5.539 12.990 1.00 90.88 83 LEU A N 1
ATOM 694 C CA . LEU A 1 83 ? 6.975 6.099 13.016 1.00 90.88 83 LEU A CA 1
ATOM 695 C C . LEU A 1 83 ? 7.868 5.391 14.046 1.00 90.88 83 LEU A C 1
ATOM 697 O O . LEU A 1 83 ? 9.030 5.103 13.770 1.00 90.88 83 LEU A O 1
ATOM 701 N N . GLN A 1 84 ? 7.304 5.035 15.200 1.00 90.94 84 GLN A N 1
ATOM 702 C CA . GLN A 1 84 ? 7.992 4.295 16.262 1.00 90.94 84 GLN A CA 1
ATOM 703 C C . GLN A 1 84 ? 8.088 2.781 15.991 1.00 90.94 84 GLN A C 1
ATOM 705 O O . GLN A 1 84 ? 8.653 2.036 16.792 1.00 90.94 84 GLN A O 1
ATOM 710 N N . GLY A 1 85 ? 7.523 2.291 14.882 1.00 89.19 85 GLY A N 1
ATOM 711 C CA . GLY A 1 85 ? 7.534 0.873 14.514 1.00 89.19 85 GLY A CA 1
ATOM 712 C C . GLY A 1 85 ? 6.659 -0.024 15.399 1.00 89.19 85 GLY A C 1
ATOM 713 O O . GLY A 1 85 ? 6.733 -1.253 15.285 1.00 89.19 85 GLY A O 1
ATOM 714 N N . MET A 1 86 ? 5.819 0.563 16.258 1.00 92.88 86 MET A N 1
ATOM 715 C CA . MET A 1 86 ? 4.880 -0.161 17.121 1.00 92.88 86 MET A CA 1
ATOM 716 C C . MET A 1 86 ? 3.714 -0.731 16.307 1.00 92.88 86 MET A C 1
ATOM 718 O O . MET A 1 86 ? 3.250 -1.846 16.557 1.00 92.88 86 MET A O 1
ATOM 722 N N . LYS A 1 87 ? 3.258 0.009 15.290 1.00 94.19 87 LYS A N 1
ATOM 723 C CA . LYS A 1 87 ? 2.101 -0.351 14.464 1.00 94.19 87 LYS A CA 1
ATOM 724 C C . LYS A 1 87 ? 2.512 -0.871 13.083 1.00 94.19 87 LYS A C 1
ATOM 726 O O . LYS A 1 87 ? 2.546 -0.136 12.106 1.00 94.19 87 LYS A O 1
ATOM 731 N N . LYS A 1 88 ? 2.717 -2.182 12.957 1.00 94.94 88 LYS A N 1
ATOM 732 C CA . LYS A 1 88 ? 3.134 -2.845 11.695 1.00 94.94 88 LYS A CA 1
ATOM 733 C C . LYS A 1 88 ? 1.981 -3.276 10.778 1.00 94.94 88 LYS A C 1
ATOM 735 O O . LYS A 1 88 ? 2.101 -4.210 9.995 1.00 94.94 88 LYS A O 1
ATOM 740 N N . TRP A 1 89 ? 0.811 -2.663 10.932 1.00 96.31 89 TRP A N 1
ATOM 741 C CA . TRP A 1 89 ? -0.380 -3.050 10.179 1.00 96.31 89 TRP A CA 1
ATOM 742 C C . TRP A 1 89 ? -1.337 -1.881 9.965 1.00 96.31 89 TRP A C 1
ATOM 744 O O . TRP A 1 89 ? -1.359 -0.932 10.751 1.00 96.31 89 TRP A O 1
ATOM 754 N N . GLU A 1 90 ? -2.158 -1.975 8.927 1.00 96.94 90 GLU A N 1
ATOM 755 C CA . GLU A 1 90 ? -3.254 -1.065 8.592 1.00 96.94 90 GLU A CA 1
ATOM 756 C C . GLU A 1 90 ? -4.567 -1.845 8.464 1.00 96.94 90 GLU A C 1
ATOM 758 O O . GLU A 1 90 ? -4.580 -2.977 7.991 1.00 96.94 90 GLU A O 1
ATOM 763 N N . VAL A 1 91 ? -5.682 -1.231 8.866 1.00 96.62 91 VAL A N 1
ATOM 764 C CA . VAL A 1 91 ? -7.030 -1.773 8.640 1.00 96.62 91 VAL A CA 1
ATOM 765 C C . VAL A 1 91 ? -7.790 -0.783 7.776 1.00 96.62 91 VAL A C 1
ATOM 767 O O . VAL A 1 91 ? -7.924 0.386 8.141 1.00 96.62 91 VAL A O 1
ATOM 770 N N . ARG A 1 92 ? -8.274 -1.229 6.617 1.00 96.62 92 ARG A N 1
ATOM 771 C CA . ARG A 1 92 ? -8.954 -0.364 5.641 1.00 96.62 92 ARG A CA 1
ATOM 772 C C . ARG A 1 92 ? -10.120 -1.080 4.994 1.00 96.62 92 ARG A C 1
ATOM 774 O O . ARG A 1 92 ? -10.125 -2.301 4.895 1.00 96.62 92 ARG A O 1
ATOM 781 N N . LYS A 1 93 ? -11.091 -0.301 4.520 1.00 96.25 93 LYS A N 1
ATOM 782 C CA . LYS A 1 93 ? -12.096 -0.807 3.589 1.00 96.25 93 LYS A CA 1
ATOM 783 C C . LYS A 1 93 ? -11.381 -1.249 2.310 1.00 96.25 93 LYS A C 1
ATOM 785 O O . LYS A 1 93 ? -10.487 -0.550 1.843 1.00 96.25 93 LYS A O 1
ATOM 790 N N . ASN A 1 94 ? -11.772 -2.386 1.751 1.00 94.81 94 ASN A N 1
ATOM 791 C CA . ASN A 1 94 ? -11.224 -2.903 0.501 1.00 94.81 94 ASN A CA 1
ATOM 792 C C . ASN A 1 94 ? -11.869 -2.217 -0.717 1.00 94.81 94 ASN A C 1
ATOM 794 O O . ASN A 1 94 ? -12.505 -2.860 -1.546 1.00 94.81 94 ASN A O 1
ATOM 798 N N . ASP A 1 95 ? -11.797 -0.887 -0.771 1.00 94.00 95 ASP A N 1
ATOM 799 C CA . ASP A 1 95 ? -12.409 -0.050 -1.812 1.00 94.00 95 ASP A CA 1
ATOM 800 C C . ASP A 1 95 ? -11.419 0.394 -2.902 1.00 94.00 95 ASP A C 1
ATOM 802 O O . ASP A 1 95 ? -11.768 1.165 -3.798 1.00 94.00 95 ASP A O 1
ATOM 806 N N . ARG A 1 96 ? -10.187 -0.118 -2.846 1.00 92.81 96 ARG A N 1
ATOM 807 C CA . ARG A 1 96 ? -9.119 0.085 -3.829 1.00 92.81 96 ARG A CA 1
ATOM 808 C C . ARG A 1 96 ? -8.512 -1.268 -4.185 1.00 92.81 96 ARG A C 1
ATOM 810 O O . ARG A 1 96 ? -8.594 -2.191 -3.376 1.00 92.81 96 ARG A O 1
ATOM 817 N N . PRO A 1 97 ? -7.868 -1.404 -5.353 1.00 91.94 97 PRO A N 1
ATOM 818 C CA . PRO A 1 97 ? -7.223 -2.650 -5.749 1.00 91.94 97 PRO A CA 1
ATOM 819 C C . PRO A 1 97 ? -5.878 -2.832 -5.022 1.00 91.94 97 PRO A C 1
ATOM 821 O O . PRO A 1 97 ? -4.839 -2.876 -5.673 1.00 91.94 97 PRO A O 1
ATOM 824 N N . PHE A 1 98 ? -5.891 -2.892 -3.686 1.00 94.00 98 PHE A N 1
ATOM 825 C CA . PHE A 1 98 ? -4.697 -3.141 -2.877 1.00 94.00 98 PHE A CA 1
ATOM 826 C C . PHE A 1 98 ? -4.109 -4.520 -3.195 1.00 94.00 98 PHE A C 1
ATOM 828 O O . PHE A 1 98 ? -4.847 -5.505 -3.295 1.00 94.00 98 PHE A O 1
ATOM 835 N N . LYS A 1 99 ? -2.784 -4.600 -3.320 1.00 92.88 99 LYS A N 1
ATOM 836 C CA . LYS A 1 99 ? -2.052 -5.846 -3.568 1.00 92.88 99 LYS A CA 1
ATOM 837 C C . LYS A 1 99 ? -0.835 -5.976 -2.661 1.00 92.88 99 LYS A C 1
ATOM 839 O O . LYS A 1 99 ? -0.253 -4.984 -2.227 1.00 92.88 99 LYS A O 1
ATOM 844 N N . ASP A 1 100 ? -0.433 -7.221 -2.417 1.00 92.81 100 ASP A N 1
ATOM 845 C CA . ASP A 1 100 ? 0.875 -7.521 -1.836 1.00 92.81 100 ASP A CA 1
ATOM 846 C C . ASP A 1 100 ? 1.963 -6.846 -2.698 1.00 92.81 100 ASP A C 1
ATOM 848 O O . ASP A 1 100 ? 1.945 -6.943 -3.926 1.00 92.81 100 ASP A O 1
ATOM 852 N N . GLY A 1 101 ? 2.882 -6.131 -2.054 1.00 90.31 101 GLY A N 1
ATOM 853 C CA . GLY A 1 101 ? 3.939 -5.346 -2.686 1.00 90.31 101 GLY A CA 1
ATOM 854 C C . GLY A 1 101 ? 3.589 -3.881 -2.963 1.00 90.31 101 GLY A C 1
ATOM 855 O O . GLY A 1 101 ? 4.509 -3.095 -3.180 1.0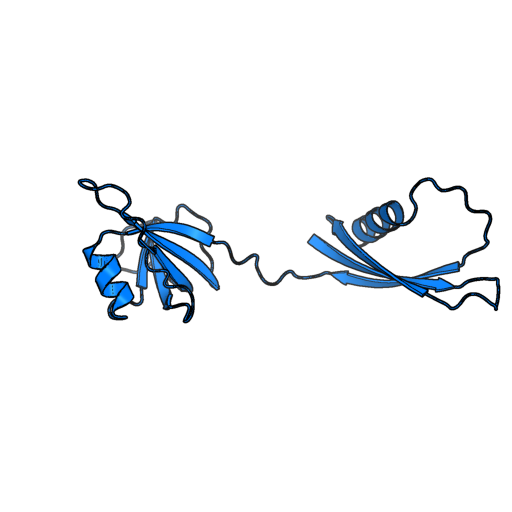0 90.31 101 GLY A O 1
ATOM 856 N N . ASP A 1 102 ? 2.320 -3.467 -2.952 1.00 93.69 102 ASP A N 1
ATOM 857 C CA . ASP A 1 102 ? 1.973 -2.054 -3.171 1.00 93.69 102 ASP A CA 1
ATOM 858 C C . ASP A 1 102 ? 2.552 -1.147 -2.075 1.00 93.69 102 ASP A C 1
ATOM 860 O O . ASP A 1 102 ? 2.845 -1.587 -0.965 1.00 93.69 102 ASP A O 1
ATOM 864 N N . THR A 1 103 ? 2.674 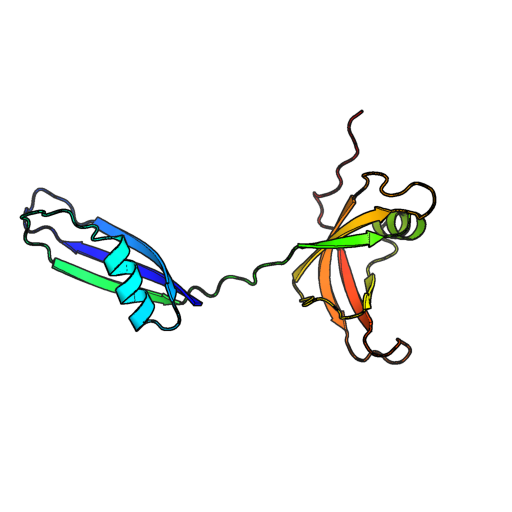0.149 -2.359 1.00 93.75 103 THR A N 1
ATOM 865 C CA . THR A 1 103 ? 3.109 1.150 -1.377 1.00 93.75 103 THR A CA 1
ATOM 866 C C . THR A 1 103 ? 1.917 1.917 -0.823 1.00 93.75 103 THR A C 1
ATOM 868 O O . THR A 1 103 ? 1.085 2.432 -1.567 1.00 93.75 103 THR A O 1
ATOM 871 N N . LEU A 1 104 ? 1.854 2.064 0.493 1.00 95.56 104 LEU A N 1
ATOM 872 C CA . LEU A 1 104 ? 0.977 3.004 1.170 1.00 95.56 104 LEU A CA 1
ATOM 873 C C . LEU A 1 104 ? 1.764 4.280 1.461 1.00 95.56 104 LEU A C 1
ATOM 875 O O . LEU A 1 104 ? 2.738 4.249 2.206 1.00 95.56 104 LEU A O 1
ATOM 879 N N . GLN A 1 105 ? 1.326 5.405 0.900 1.00 95.12 105 GLN A N 1
ATOM 880 C CA . GLN A 1 105 ? 1.782 6.729 1.315 1.00 95.12 105 GLN A CA 1
ATOM 881 C C . GLN A 1 105 ? 0.791 7.258 2.350 1.00 95.12 105 GLN A C 1
ATOM 883 O O . GLN A 1 105 ? -0.306 7.699 1.995 1.00 95.12 105 GLN A O 1
ATOM 888 N N . LEU A 1 106 ? 1.164 7.169 3.624 1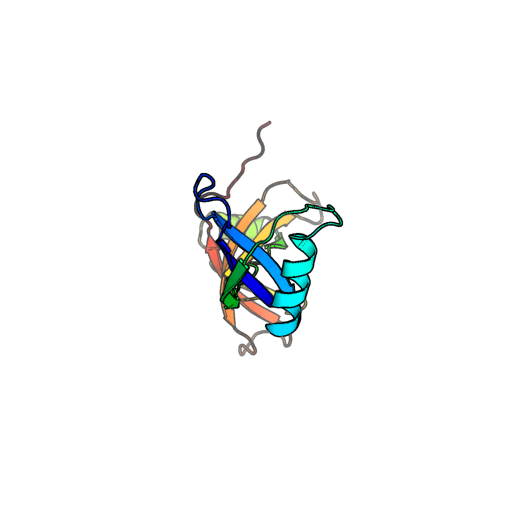.00 95.94 106 LEU A N 1
ATOM 889 C CA . LEU A 1 106 ? 0.340 7.623 4.737 1.00 95.94 106 LEU A CA 1
ATOM 890 C C . LEU A 1 106 ? 0.651 9.095 5.015 1.00 95.94 106 LEU A C 1
ATOM 892 O O . LEU A 1 106 ? 1.761 9.439 5.413 1.00 95.94 106 LEU A O 1
ATOM 896 N N . GLU A 1 107 ? -0.329 9.958 4.777 1.00 96.19 107 GLU A N 1
ATOM 897 C CA . GLU A 1 107 ? -0.253 11.406 4.962 1.00 96.19 107 GLU A CA 1
ATOM 898 C C . GLU A 1 107 ? -0.949 11.776 6.272 1.00 96.19 107 GLU A C 1
ATOM 900 O O . GLU A 1 107 ? -2.139 11.483 6.456 1.00 96.19 107 GLU A O 1
ATOM 905 N N . GLU A 1 108 ? -0.209 12.394 7.191 1.00 97.00 108 GLU A N 1
ATOM 906 C CA . GLU A 1 108 ? -0.753 12.813 8.479 1.00 97.00 108 GLU A CA 1
ATOM 907 C C . GLU A 1 108 ? -1.817 13.894 8.269 1.00 97.00 108 GLU A C 1
ATOM 909 O O . GLU A 1 108 ? -1.593 14.924 7.619 1.00 97.00 108 GLU A O 1
ATOM 914 N N . TRP A 1 109 ? -3.004 13.630 8.807 1.00 97.81 109 TRP A N 1
ATOM 915 C CA . TRP A 1 109 ? -4.167 14.483 8.642 1.00 97.81 109 TRP A CA 1
ATOM 916 C C . TRP A 1 109 ? -5.067 14.431 9.876 1.00 97.81 109 TRP A C 1
ATOM 918 O O . TRP A 1 109 ? -5.331 13.353 10.411 1.00 97.81 109 TRP A O 1
ATOM 928 N N . SER A 1 110 ? -5.600 15.583 10.279 1.00 96.75 110 SER A N 1
ATOM 929 C CA . SER A 1 110 ? -6.662 15.689 11.284 1.00 96.75 110 SER A CA 1
ATOM 930 C C . SER A 1 110 ? -7.802 16.582 10.790 1.00 96.75 110 SER A C 1
ATOM 932 O O . SER A 1 110 ? -7.632 17.362 9.852 1.00 96.75 110 SER A O 1
ATOM 934 N N . GLU A 1 111 ? -8.971 16.476 11.421 1.00 95.25 111 GLU A N 1
ATOM 935 C CA . GLU A 1 111 ? -10.113 17.344 11.112 1.00 95.25 111 GLU A CA 1
ATOM 936 C C . GLU A 1 111 ? -9.858 18.804 11.524 1.00 95.25 111 GLU A C 1
ATOM 938 O O . GLU A 1 111 ? -10.276 19.717 10.818 1.00 95.25 111 GLU A O 1
ATOM 943 N N . GLU A 1 112 ? -9.110 19.023 12.610 1.00 94.38 112 GLU A N 1
ATOM 944 C CA . GLU A 1 112 ? -8.822 20.353 13.163 1.00 94.38 112 GLU A CA 1
ATOM 945 C C . GLU A 1 112 ? -7.782 21.127 12.344 1.00 94.38 112 GLU A C 1
ATOM 947 O O . GLU A 1 112 ? -7.950 22.315 12.073 1.00 94.38 112 GLU A O 1
ATOM 952 N N . THR A 1 113 ? -6.691 20.463 11.955 1.00 91.19 113 THR A N 1
ATOM 953 C CA . THR A 1 113 ? -5.520 21.111 11.336 1.00 91.19 113 THR A CA 1
ATOM 954 C C . THR A 1 113 ? -5.354 20.790 9.855 1.00 91.19 113 THR A C 1
ATOM 956 O O . THR A 1 113 ? -4.524 21.396 9.176 1.00 91.19 113 THR A O 1
ATOM 959 N N . GLY A 1 114 ? -6.143 19.857 9.320 1.00 96.06 114 GLY A N 1
ATOM 960 C CA . GLY A 1 114 ? -5.988 19.378 7.955 1.00 96.06 114 GLY A CA 1
ATOM 961 C C . GLY A 1 114 ? -4.706 18.562 7.775 1.00 96.06 114 GLY A C 1
ATOM 962 O O . GLY A 1 114 ? -4.302 17.806 8.656 1.00 96.06 114 GLY A O 1
ATOM 963 N N . TYR A 1 115 ? -4.090 18.672 6.595 1.00 96.12 115 TYR A N 1
ATOM 964 C CA . TYR A 1 115 ? -2.819 18.007 6.298 1.00 96.12 115 TYR A CA 1
ATOM 965 C C . TYR A 1 115 ? -1.663 18.767 6.945 1.00 96.12 115 TYR A C 1
ATOM 967 O O . TYR A 1 115 ? -1.458 19.944 6.652 1.00 96.12 115 TYR A O 1
ATOM 975 N N . THR A 1 116 ? -0.856 18.084 7.752 1.00 93.25 116 THR A N 1
ATOM 976 C CA . THR A 1 116 ? 0.324 18.700 8.387 1.00 93.25 116 THR A CA 1
ATOM 977 C C . THR A 1 116 ? 1.513 18.800 7.423 1.00 93.25 116 THR A C 1
ATOM 979 O O . THR A 1 116 ? 2.401 19.641 7.579 1.00 93.25 116 THR A O 1
ATOM 982 N N . GLY A 1 117 ? 1.519 17.947 6.391 1.00 92.12 117 GLY A N 1
ATOM 983 C CA . GLY A 1 117 ? 2.617 17.772 5.440 1.00 92.12 117 GLY A CA 1
ATOM 984 C C . GLY A 1 117 ? 3.590 16.654 5.819 1.00 92.12 117 GLY A C 1
ATOM 985 O O . GLY A 1 117 ? 4.451 16.319 5.005 1.00 92.12 117 GLY A O 1
ATOM 986 N N . ARG A 1 118 ? 3.447 16.047 7.006 1.00 91.25 118 ARG A N 1
ATOM 987 C CA . ARG A 1 118 ? 4.184 14.830 7.369 1.00 91.25 118 ARG A CA 1
ATOM 988 C C . ARG A 1 118 ? 3.625 13.645 6.583 1.00 91.25 118 ARG A C 1
ATOM 990 O O . ARG A 1 118 ? 2.410 13.487 6.440 1.00 91.25 118 ARG A O 1
ATOM 997 N N . LEU A 1 119 ? 4.522 12.814 6.063 1.00 93.75 119 LEU A N 1
ATOM 998 C CA . LEU A 1 119 ? 4.170 11.576 5.380 1.00 93.75 119 LEU A CA 1
ATOM 999 C C . LEU A 1 119 ? 5.178 10.477 5.695 1.00 93.75 119 LEU A C 1
ATOM 1001 O O . LEU A 1 119 ? 6.345 10.752 5.981 1.00 93.75 119 LEU A O 1
ATOM 1005 N N . LEU A 1 120 ? 4.722 9.235 5.600 1.00 91.56 120 LEU A N 1
ATOM 1006 C CA . LEU A 1 120 ? 5.566 8.049 5.638 1.00 91.56 120 LEU A CA 1
ATOM 1007 C C . LEU A 1 120 ? 5.135 7.084 4.533 1.00 91.56 120 LEU A C 1
ATOM 1009 O O . LEU A 1 120 ? 3.989 7.125 4.074 1.00 91.56 120 LEU A O 1
ATOM 1013 N N . GLN A 1 121 ? 6.060 6.241 4.083 1.00 93.44 121 GLN A N 1
ATOM 1014 C CA . GLN A 1 121 ? 5.773 5.216 3.088 1.00 93.44 121 GLN A CA 1
ATOM 1015 C C . GLN A 1 121 ? 6.095 3.836 3.650 1.00 93.44 121 GLN A C 1
ATOM 1017 O O . GLN A 1 121 ? 7.163 3.604 4.217 1.00 93.44 121 GLN A O 1
ATOM 1022 N N . GLU A 1 122 ? 5.156 2.919 3.469 1.00 93.25 122 GLU A N 1
ATOM 1023 C CA . GLU A 1 122 ? 5.299 1.513 3.832 1.00 93.25 122 GLU A CA 1
ATOM 1024 C C . GLU A 1 122 ? 4.896 0.662 2.640 1.00 93.25 122 GLU A C 1
ATOM 1026 O O . GLU A 1 122 ? 3.986 1.037 1.900 1.00 93.25 122 GLU A O 1
ATOM 1031 N N . TYR A 1 123 ? 5.522 -0.495 2.464 1.00 93.25 123 TYR A N 1
ATOM 1032 C CA . TYR A 1 123 ? 5.020 -1.468 1.500 1.00 93.25 123 TYR A CA 1
ATOM 1033 C C . TYR A 1 123 ? 4.077 -2.456 2.189 1.00 93.25 123 TYR A C 1
ATOM 1035 O O . TYR A 1 123 ? 4.225 -2.776 3.373 1.00 93.25 123 TYR A O 1
ATOM 1043 N N . ILE A 1 124 ? 3.094 -2.947 1.443 1.00 95.44 124 ILE A N 1
ATOM 1044 C CA . ILE A 1 124 ? 2.182 -3.993 1.888 1.00 95.44 124 ILE A CA 1
ATOM 1045 C C . ILE A 1 124 ? 2.916 -5.325 1.779 1.00 95.44 124 ILE A C 1
ATOM 1047 O O . ILE A 1 124 ? 3.139 -5.845 0.691 1.00 95.44 124 ILE A O 1
ATOM 1051 N N . LYS A 1 125 ? 3.277 -5.909 2.915 1.00 95.06 125 LYS A N 1
ATOM 1052 C CA . LYS A 1 125 ? 3.904 -7.230 2.969 1.00 95.06 125 LYS A CA 1
ATOM 1053 C C . LYS A 1 125 ? 2.897 -8.343 2.712 1.00 95.06 125 LYS A C 1
ATOM 1055 O O . LYS A 1 125 ? 3.215 -9.323 2.044 1.00 95.06 125 LYS A O 1
ATOM 1060 N N . LYS A 1 126 ? 1.703 -8.213 3.297 1.00 96.06 126 LYS A N 1
ATOM 1061 C CA . LYS A 1 126 ? 0.630 -9.196 3.149 1.00 96.06 126 LYS A CA 1
ATOM 1062 C C . LYS A 1 126 ? -0.742 -8.599 3.418 1.00 96.06 126 LYS A C 1
ATOM 1064 O O . LYS A 1 126 ? -0.913 -7.898 4.415 1.00 96.06 126 LYS A O 1
ATOM 1069 N N . ILE A 1 127 ? -1.722 -8.952 2.596 1.00 96.44 127 ILE A N 1
ATOM 1070 C CA . ILE A 1 127 ? -3.140 -8.655 2.819 1.00 96.44 127 ILE A CA 1
ATOM 1071 C C . ILE A 1 127 ? -3.868 -9.883 3.376 1.00 96.44 127 ILE A C 1
ATOM 1073 O O . ILE A 1 127 ? -3.700 -11.001 2.886 1.00 96.44 127 ILE A O 1
ATOM 1077 N N . TYR A 1 128 ? -4.710 -9.653 4.382 1.00 96.00 128 TYR A N 1
ATOM 1078 C CA . TYR A 1 128 ? -5.634 -10.627 4.954 1.00 96.00 128 TYR A CA 1
ATOM 1079 C C . TYR A 1 128 ? -7.077 -10.167 4.719 1.00 96.00 128 TYR A C 1
ATOM 1081 O O . TYR A 1 128 ? -7.466 -9.066 5.125 1.00 96.00 128 TYR A O 1
ATOM 1089 N N . THR A 1 129 ? -7.864 -11.021 4.070 1.00 94.25 129 THR A N 1
ATOM 1090 C CA . THR A 1 129 ? -9.295 -10.840 3.786 1.00 94.25 129 THR A CA 1
ATOM 1091 C C . THR A 1 129 ? -10.136 -11.736 4.694 1.00 94.25 129 THR A C 1
ATOM 1093 O O . THR A 1 129 ? -9.621 -12.714 5.229 1.00 94.25 129 THR A O 1
ATOM 1096 N N . GLU A 1 130 ? -11.423 -11.410 4.862 1.00 89.38 130 GLU A N 1
ATOM 1097 C CA . GLU A 1 130 ? -12.404 -12.260 5.571 1.00 89.38 130 GLU A CA 1
ATOM 1098 C C . GLU A 1 130 ? -11.975 -12.651 7.000 1.00 89.38 130 GLU A C 1
ATOM 1100 O O . GLU A 1 130 ? -12.259 -13.741 7.492 1.00 89.38 130 GLU A O 1
ATOM 1105 N N . VAL A 1 131 ? -11.268 -11.744 7.681 1.00 90.12 131 VAL A N 1
ATOM 1106 C CA . VAL A 1 131 ? -10.719 -11.996 9.016 1.00 90.12 131 VAL A CA 1
ATOM 1107 C C . VAL A 1 131 ? -11.844 -11.979 10.062 1.00 90.12 131 VAL A C 1
ATOM 1109 O O . VAL A 1 131 ? -12.526 -10.957 10.194 1.00 90.12 131 VAL A O 1
ATOM 1112 N N . PRO A 1 132 ? -12.028 -13.053 10.857 1.00 91.88 132 PRO A N 1
ATOM 1113 C CA . PRO A 1 132 ? -13.010 -13.067 11.937 1.00 91.88 132 PRO A CA 1
ATOM 1114 C C . PRO A 1 132 ? -12.803 -11.904 12.919 1.00 91.88 132 PRO A C 1
ATOM 1116 O O . PRO A 1 132 ? -11.685 -11.643 13.358 1.00 91.88 132 PRO A O 1
ATOM 1119 N N . GLY A 1 133 ? -13.885 -11.207 13.277 1.00 90.75 133 GLY A N 1
ATOM 1120 C CA . GLY A 1 133 ? -13.847 -10.050 14.186 1.00 90.75 133 GLY A CA 1
ATOM 1121 C C . GLY A 1 133 ? -13.582 -8.702 13.506 1.00 90.75 133 GLY A C 1
ATOM 1122 O O . GLY A 1 133 ? -13.669 -7.665 14.162 1.00 90.75 133 GLY A O 1
ATOM 1123 N N . ILE A 1 134 ? -13.321 -8.690 12.198 1.00 93.44 134 ILE A N 1
ATOM 1124 C CA . ILE A 1 134 ? -13.269 -7.473 11.384 1.00 93.44 134 ILE A CA 1
ATOM 1125 C C . ILE A 1 134 ? -14.590 -7.304 10.629 1.00 93.44 134 ILE A C 1
ATOM 1127 O O . ILE A 1 134 ? -15.225 -8.273 10.217 1.00 93.44 134 ILE A O 1
ATOM 1131 N N . LYS A 1 135 ? -15.024 -6.051 10.457 1.00 94.88 135 LYS A N 1
ATOM 1132 C CA . LYS A 1 135 ? -16.236 -5.723 9.702 1.00 94.88 135 LYS A CA 1
ATOM 1133 C C . LYS A 1 135 ? -16.112 -6.192 8.248 1.00 94.88 135 LYS A C 1
ATOM 1135 O O . LYS A 1 135 ? -15.078 -5.993 7.616 1.00 94.88 135 LYS A O 1
ATOM 1140 N N . GLU A 1 136 ? -17.194 -6.737 7.702 1.00 93.88 136 GLU A N 1
ATOM 1141 C CA . GLU A 1 136 ? -17.256 -7.156 6.302 1.00 93.88 136 GLU A CA 1
ATOM 1142 C C . GLU A 1 136 ? -16.850 -6.023 5.340 1.00 93.88 136 GLU A C 1
ATOM 1144 O O . GLU A 1 136 ? -17.194 -4.850 5.531 1.00 93.88 136 GLU A O 1
ATOM 1149 N N . GLY A 1 137 ? -16.066 -6.377 4.319 1.00 93.12 137 GLY A N 1
ATOM 1150 C CA . GLY A 1 137 ? -15.505 -5.432 3.355 1.00 93.12 137 GLY A CA 1
ATOM 1151 C C . GLY A 1 137 ? -14.267 -4.669 3.838 1.00 93.12 137 GLY A C 1
ATOM 1152 O O . GLY A 1 137 ? -13.779 -3.813 3.101 1.00 93.12 137 GLY A O 1
ATOM 1153 N N . TYR A 1 138 ? -13.741 -4.955 5.034 1.00 96.12 138 TYR A N 1
ATOM 1154 C CA . TYR A 1 138 ? -12.439 -4.463 5.491 1.00 96.12 138 TYR A CA 1
ATOM 1155 C C . TYR A 1 138 ? -11.356 -5.541 5.370 1.00 96.12 138 TYR A C 1
ATOM 1157 O O . TYR A 1 138 ? -11.617 -6.735 5.498 1.00 96.12 138 TYR A O 1
ATOM 1165 N N . ILE A 1 139 ? -10.126 -5.090 5.142 1.00 96.50 139 ILE A N 1
ATOM 1166 C CA . ILE A 1 139 ? -8.908 -5.896 5.099 1.00 96.50 139 ILE A CA 1
ATOM 1167 C C . ILE A 1 139 ? -7.922 -5.448 6.170 1.00 96.50 139 ILE A C 1
ATOM 1169 O O . ILE A 1 139 ? -7.909 -4.281 6.577 1.00 96.50 139 ILE A O 1
ATOM 1173 N N . ILE A 1 140 ? -7.059 -6.379 6.571 1.00 97.62 140 ILE A N 1
ATOM 1174 C CA . ILE A 1 140 ? -5.853 -6.089 7.344 1.00 97.62 140 ILE A CA 1
ATOM 1175 C C . ILE A 1 140 ? -4.657 -6.170 6.397 1.00 97.62 140 ILE A C 1
ATOM 1177 O O . ILE A 1 140 ? -4.494 -7.153 5.679 1.00 97.62 140 ILE A O 1
ATOM 1181 N N . MET A 1 141 ? -3.809 -5.152 6.412 1.00 97.38 141 MET A N 1
ATOM 1182 C CA . MET A 1 141 ? -2.572 -5.091 5.640 1.00 97.38 141 MET A CA 1
ATOM 1183 C C . MET A 1 141 ? -1.407 -5.112 6.621 1.00 97.38 141 MET A C 1
ATOM 1185 O O . MET A 1 141 ? -1.274 -4.192 7.423 1.00 97.38 141 MET A O 1
ATOM 1189 N N . ASN A 1 142 ? -0.581 -6.153 6.590 1.00 97.00 142 ASN A N 1
ATOM 1190 C CA . ASN A 1 142 ? 0.717 -6.151 7.257 1.00 97.00 142 ASN A CA 1
ATOM 1191 C C . ASN A 1 142 ? 1.662 -5.278 6.435 1.00 97.00 142 ASN A C 1
ATOM 1193 O O . ASN A 1 142 ? 1.789 -5.486 5.226 1.00 97.00 142 ASN A O 1
ATOM 1197 N N . THR A 1 143 ? 2.284 -4.296 7.074 1.00 95.50 143 THR A N 1
ATOM 1198 C CA . THR A 1 143 ? 3.089 -3.281 6.403 1.00 95.50 143 THR A CA 1
ATOM 1199 C C . THR A 1 143 ? 4.452 -3.151 7.055 1.00 95.50 143 THR A C 1
ATOM 1201 O O . THR A 1 143 ? 4.631 -3.411 8.247 1.00 95.50 143 THR A O 1
ATOM 1204 N N . GLU A 1 144 ? 5.435 -2.761 6.256 1.00 90.44 144 GLU A N 1
ATOM 1205 C CA . GLU A 1 144 ? 6.806 -2.608 6.718 1.00 90.44 144 GLU A CA 1
ATOM 1206 C C . GLU A 1 144 ? 7.412 -1.326 6.146 1.00 90.44 144 GLU A C 1
ATOM 1208 O O . GLU A 1 144 ? 7.142 -0.931 5.007 1.00 90.44 144 GLU A O 1
ATOM 1213 N N . TYR A 1 145 ? 8.181 -0.642 6.992 1.00 83.38 145 TYR A N 1
ATOM 1214 C CA . TYR A 1 145 ? 8.715 0.680 6.701 1.00 83.38 145 TYR A CA 1
ATOM 1215 C C . TYR A 1 145 ? 9.705 0.621 5.538 1.00 83.38 145 TYR A C 1
ATOM 1217 O O . TYR A 1 145 ? 10.579 -0.249 5.498 1.00 83.38 145 TYR A O 1
ATOM 1225 N N . ILE A 1 146 ? 9.611 1.574 4.612 1.00 78.25 146 ILE A N 1
ATOM 1226 C CA . ILE A 1 146 ? 10.623 1.738 3.570 1.00 78.25 146 ILE A CA 1
ATOM 1227 C C . ILE A 1 146 ? 11.759 2.557 4.186 1.00 78.25 146 ILE A C 1
ATOM 1229 O O . ILE A 1 146 ? 11.589 3.731 4.512 1.00 78.25 146 ILE A O 1
ATOM 1233 N N . SER A 1 147 ? 12.927 1.938 4.367 1.00 58.88 147 SER A N 1
ATOM 1234 C CA . SER A 1 147 ? 14.057 2.458 5.161 1.00 58.88 147 SER A CA 1
ATOM 1235 C C . SER A 1 147 ? 14.632 3.823 4.727 1.00 58.88 147 SER A C 1
ATOM 1237 O O . SER A 1 147 ? 15.532 4.328 5.391 1.00 58.88 147 SER A O 1
ATOM 1239 N N . ALA A 1 148 ? 14.113 4.456 3.665 1.00 51.84 148 ALA A N 1
ATOM 1240 C CA . ALA A 1 148 ? 14.621 5.707 3.094 1.00 51.84 148 ALA A CA 1
ATOM 1241 C C . ALA A 1 148 ? 13.576 6.831 2.887 1.00 51.84 148 ALA A C 1
ATOM 1243 O O . ALA A 1 148 ? 13.922 7.870 2.324 1.00 51.84 148 ALA A O 1
ATOM 1244 N N . SER A 1 149 ? 12.307 6.673 3.288 1.00 51.47 149 SER A N 1
ATOM 1245 C CA . SER A 1 149 ? 11.227 7.581 2.838 1.00 51.47 149 SER A CA 1
ATOM 1246 C C . SER A 1 149 ? 10.773 8.668 3.823 1.00 51.47 149 SER A C 1
ATOM 1248 O O . SER A 1 149 ? 9.873 9.435 3.481 1.00 51.47 149 SER A O 1
ATOM 1250 N N . TYR A 1 150 ? 11.345 8.775 5.029 1.00 50.78 150 TYR A N 1
ATOM 1251 C CA . TYR A 1 150 ? 10.971 9.866 5.940 1.00 50.78 150 TYR A CA 1
ATOM 1252 C C . TYR A 1 150 ? 11.557 11.193 5.445 1.00 50.78 150 TYR A C 1
ATOM 1254 O O . TYR A 1 150 ? 12.776 11.364 5.382 1.00 50.78 150 TYR A O 1
ATOM 1262 N N . ARG A 1 151 ? 10.688 12.138 5.077 1.00 51.28 151 ARG A N 1
ATOM 1263 C CA . ARG A 1 151 ? 11.070 13.519 4.763 1.00 51.28 151 ARG A CA 1
ATOM 1264 C C . ARG A 1 151 ? 10.459 14.449 5.795 1.00 51.28 151 ARG A C 1
ATOM 1266 O O . ARG A 1 151 ? 9.251 14.664 5.805 1.00 51.28 151 ARG A O 1
ATOM 1273 N N . GLU A 1 152 ? 11.314 15.027 6.623 1.00 51.06 152 GLU A N 1
ATOM 1274 C CA . GLU A 1 152 ? 10.948 16.144 7.483 1.00 51.06 152 GLU A CA 1
ATOM 1275 C C . GLU A 1 152 ? 10.862 17.426 6.645 1.00 51.06 152 GLU A C 1
ATOM 1277 O O . GLU A 1 152 ? 11.647 17.637 5.712 1.00 51.06 152 GLU A O 1
ATOM 1282 N N . LYS A 1 153 ? 9.867 18.265 6.937 1.00 45.78 153 LYS A N 1
ATOM 1283 C CA . LYS A 1 153 ? 9.670 19.540 6.248 1.00 45.78 153 LYS A CA 1
ATOM 1284 C C . LYS A 1 153 ? 10.877 20.428 6.571 1.00 45.78 153 LYS A C 1
ATOM 1286 O O . LYS A 1 153 ? 11.074 20.782 7.726 1.00 45.78 153 LYS A O 1
ATOM 1291 N N . ARG A 1 154 ? 11.702 20.749 5.568 1.00 40.00 154 ARG A N 1
ATOM 1292 C CA . ARG A 1 154 ? 12.710 21.807 5.713 1.00 40.00 154 ARG A CA 1
ATOM 1293 C C . ARG A 1 154 ? 11.966 23.140 5.760 1.00 40.00 154 ARG A C 1
ATOM 1295 O O . ARG A 1 154 ? 11.199 23.419 4.837 1.00 40.00 154 ARG A O 1
ATOM 1302 N N . GLU A 1 155 ? 12.141 23.858 6.866 1.00 40.31 155 GLU A N 1
ATOM 1303 C CA . GLU A 1 155 ? 11.694 25.243 7.063 1.00 40.31 155 GLU A CA 1
ATOM 1304 C C . GLU A 1 155 ? 12.349 26.201 6.061 1.00 40.31 155 GLU A C 1
ATOM 1306 O O . GLU A 1 155 ? 13.517 25.953 5.670 1.00 40.31 155 GLU A O 1
#

Radius of gyration: 24.98 Å; Cα contacts (8 Å, |Δi|>4): 270; chains: 1; bounding box: 48×38×68 Å

Organism: Clostridium innocuum (NCBI:txid1522)

Mean predicted aligned error: 14.11 Å